Protein AF-A0A7S0CTJ7-F1 (afdb_monomer_lite)

Secondary structure (DSSP, 8-state):
--------PPP-PPP----TT--GGG-----TTS-S------------HHHHHHHHHHHHHHHHHHHTTS--HHHHHHHHHHHHHS-HHHHHHHHHHHHHHHHHHHH-

Sequence (108 aa):
GDSKTKEYRPYKPIIYCDRFWELTSHRFPVNETTGETLGVQVEYSPISLLRWQMQLHMDESWKKQKASGMGSAGDQEEIKRMMLETNPYLLALTVIVSILHMVFDCLA

Structure (mmCIF, N/CA/C/O backbone):
data_AF-A0A7S0CTJ7-F1
#
_entry.id   AF-A0A7S0CTJ7-F1
#
loop_
_atom_site.group_PDB
_atom_site.id
_atom_site.type_symbol
_atom_site.label_atom_id
_atom_site.label_alt_id
_atom_site.label_comp_id
_atom_site.label_asym_id
_atom_site.label_entity_id
_atom_site.label_seq_id
_atom_site.pdbx_PDB_ins_code
_atom_site.Cartn_x
_atom_site.Cartn_y
_atom_site.Cartn_z
_atom_site.occupancy
_atom_site.B_iso_or_equiv
_atom_site.auth_seq_id
_atom_site.auth_comp_id
_atom_site.auth_asym_id
_atom_site.auth_atom_id
_atom_site.pdbx_PDB_model_num
ATOM 1 N N . GLY A 1 1 ? -6.890 -58.098 -12.540 1.00 42.62 1 GLY A N 1
ATOM 2 C CA . GLY A 1 1 ? -6.614 -56.833 -13.241 1.00 42.62 1 GLY A CA 1
ATOM 3 C C . GLY A 1 1 ? -7.030 -55.720 -12.320 1.00 42.62 1 GLY A C 1
ATOM 4 O O . GLY A 1 1 ? -8.219 -55.566 -12.099 1.00 42.62 1 GLY A O 1
ATOM 5 N N . ASP A 1 2 ? -6.058 -55.064 -11.695 1.00 47.19 2 ASP A N 1
ATOM 6 C CA . ASP A 1 2 ? -6.255 -54.128 -10.584 1.00 47.19 2 ASP A CA 1
ATOM 7 C C . ASP A 1 2 ? -6.442 -52.707 -11.143 1.00 47.19 2 ASP A C 1
ATOM 9 O O . ASP A 1 2 ? -5.488 -52.047 -11.561 1.00 47.19 2 ASP A O 1
ATOM 13 N N . SER A 1 3 ? -7.695 -52.267 -11.262 1.00 53.12 3 SER A N 1
ATOM 14 C CA . SER A 1 3 ? -8.059 -50.951 -11.789 1.00 53.12 3 SER A CA 1
ATOM 15 C C . SER A 1 3 ? -7.834 -49.877 -10.723 1.00 53.12 3 SER A C 1
ATOM 17 O O . SER A 1 3 ? -8.709 -49.599 -9.907 1.00 53.12 3 SER A O 1
ATOM 19 N N . LYS A 1 4 ? -6.644 -49.266 -10.742 1.00 55.75 4 LYS A N 1
ATOM 20 C CA . LYS A 1 4 ? -6.280 -48.090 -9.936 1.00 55.75 4 LYS A CA 1
ATOM 21 C C . LYS A 1 4 ? -7.222 -46.919 -10.256 1.00 55.75 4 LYS A C 1
ATOM 23 O O . LYS A 1 4 ? -7.065 -46.245 -11.273 1.00 55.75 4 LYS A O 1
ATOM 28 N N . THR A 1 5 ? -8.190 -46.654 -9.386 1.00 59.28 5 THR A N 1
ATOM 29 C CA . THR A 1 5 ? -9.017 -45.442 -9.429 1.00 59.28 5 THR A CA 1
ATOM 30 C C . THR A 1 5 ? -8.149 -44.236 -9.069 1.00 59.28 5 THR A C 1
ATOM 32 O O . THR A 1 5 ? -7.687 -44.117 -7.936 1.00 59.28 5 THR A O 1
ATOM 35 N N . LYS A 1 6 ? -7.879 -43.352 -10.039 1.00 59.78 6 LYS A N 1
ATOM 36 C CA . LYS A 1 6 ? -7.195 -42.073 -9.796 1.00 59.78 6 LYS A CA 1
ATOM 37 C C . LYS A 1 6 ? -8.076 -41.194 -8.910 1.00 59.78 6 LYS A C 1
ATOM 39 O O . LYS A 1 6 ? -9.113 -40.705 -9.345 1.00 59.78 6 LYS A O 1
ATOM 44 N N . GLU A 1 7 ? -7.653 -41.005 -7.670 1.00 68.81 7 GLU A N 1
ATOM 45 C CA . GLU A 1 7 ? -8.285 -40.112 -6.706 1.00 68.81 7 GLU A CA 1
ATOM 46 C C . GLU A 1 7 ? -8.009 -38.652 -7.121 1.00 68.81 7 GLU A C 1
ATOM 48 O O . GLU A 1 7 ? -6.897 -38.142 -6.978 1.00 68.81 7 GLU A O 1
ATOM 53 N N . TYR A 1 8 ? -8.997 -37.977 -7.715 1.00 65.69 8 TYR A N 1
ATOM 54 C CA . TYR A 1 8 ? -8.886 -36.555 -8.046 1.00 65.69 8 TYR A CA 1
ATOM 55 C C . TYR A 1 8 ? -9.055 -35.735 -6.768 1.00 65.69 8 TYR A C 1
ATOM 57 O O . TYR A 1 8 ? -10.155 -35.634 -6.226 1.00 65.69 8 TYR A O 1
ATOM 65 N N . ARG A 1 9 ? -7.969 -35.124 -6.281 1.00 76.62 9 ARG A N 1
ATOM 66 C CA . ARG A 1 9 ? -8.072 -34.125 -5.212 1.00 76.62 9 ARG A CA 1
ATOM 67 C C . ARG A 1 9 ? -8.732 -32.867 -5.787 1.00 76.62 9 ARG A C 1
ATOM 69 O O . ARG A 1 9 ? -8.178 -32.297 -6.728 1.00 76.62 9 ARG A O 1
ATOM 76 N N . PRO A 1 10 ? -9.882 -32.420 -5.257 1.00 81.75 10 PRO A N 1
ATOM 77 C CA . PRO A 1 10 ? -10.520 -31.205 -5.741 1.00 81.75 10 PRO A CA 1
ATOM 78 C C . PRO A 1 10 ? -9.595 -30.008 -5.502 1.00 81.75 10 PRO A C 1
ATOM 80 O O . PRO A 1 10 ? -9.016 -29.862 -4.422 1.00 81.75 10 PRO A O 1
ATOM 83 N N . TYR A 1 11 ? -9.444 -29.164 -6.524 1.00 81.38 11 TYR A N 1
ATOM 84 C CA . TYR A 1 11 ? -8.693 -27.917 -6.420 1.00 81.38 11 TYR A CA 1
ATOM 85 C C . TYR A 1 11 ? -9.336 -27.012 -5.362 1.00 81.38 11 TYR A C 1
ATOM 87 O O . TYR A 1 11 ? -10.542 -26.768 -5.395 1.00 81.38 11 TYR A O 1
ATOM 95 N N . LYS A 1 12 ? -8.525 -26.517 -4.422 1.00 83.50 12 LYS A N 1
ATOM 96 C CA . LYS A 1 12 ? -8.942 -25.550 -3.404 1.00 83.50 12 LYS A CA 1
ATOM 97 C C . LYS A 1 12 ? -8.262 -24.213 -3.709 1.00 83.50 12 LYS A C 1
ATOM 99 O O . LYS A 1 12 ? -7.039 -24.142 -3.565 1.00 83.50 12 LYS A O 1
ATOM 104 N N . PRO A 1 13 ? -9.002 -23.184 -4.159 1.00 81.25 13 PRO A N 1
ATOM 105 C CA . PRO A 1 13 ? -8.413 -21.883 -4.436 1.00 81.25 13 PRO A CA 1
ATOM 106 C C . PRO A 1 13 ? -7.899 -21.246 -3.145 1.00 81.25 13 PRO A C 1
ATOM 108 O O . PRO A 1 13 ? -8.466 -21.434 -2.067 1.00 81.25 13 PRO A O 1
ATOM 111 N N . ILE A 1 14 ? -6.825 -20.472 -3.267 1.00 83.38 14 ILE A N 1
ATOM 112 C CA . ILE A 1 14 ? -6.341 -19.632 -2.174 1.00 83.38 14 ILE A CA 1
ATOM 113 C C . ILE A 1 14 ? -7.329 -18.474 -2.039 1.00 83.38 14 ILE A C 1
ATOM 115 O O . ILE A 1 14 ? -7.534 -17.717 -2.987 1.00 83.38 14 ILE A O 1
ATOM 119 N N . ILE A 1 15 ? -7.961 -18.360 -0.874 1.00 86.69 15 ILE A N 1
ATOM 120 C CA . ILE A 1 15 ? -8.879 -17.266 -0.555 1.00 86.69 15 ILE A CA 1
ATOM 121 C C . ILE A 1 15 ? -8.110 -16.248 0.286 1.00 86.69 15 ILE A C 1
ATOM 123 O O . ILE A 1 15 ? -7.457 -16.609 1.265 1.00 86.69 15 ILE A O 1
ATOM 127 N N . TYR A 1 16 ? -8.191 -14.980 -0.105 1.00 85.69 16 TYR A N 1
ATOM 128 C CA . TYR A 1 16 ? -7.567 -13.854 0.580 1.00 85.69 16 TYR A CA 1
ATOM 129 C C . TYR A 1 16 ? -8.640 -12.812 0.896 1.00 85.69 16 TYR A C 1
ATOM 131 O O . TYR A 1 16 ? -9.336 -12.352 -0.006 1.00 85.69 16 TYR A O 1
ATOM 139 N N . CYS A 1 17 ? -8.777 -12.448 2.171 1.00 86.56 17 CYS A N 1
ATOM 140 C CA . CYS A 1 17 ? -9.609 -11.314 2.563 1.00 86.56 17 CYS A CA 1
ATOM 141 C C . CYS A 1 17 ? -8.790 -10.032 2.421 1.00 86.56 17 CYS A C 1
ATOM 143 O O . CYS A 1 17 ? -7.853 -9.816 3.196 1.00 86.56 17 CYS A O 1
ATOM 145 N N . ASP A 1 18 ? -9.156 -9.186 1.460 1.00 87.00 18 ASP A N 1
ATOM 146 C CA . ASP A 1 18 ? -8.512 -7.889 1.279 1.00 87.00 18 ASP A CA 1
ATOM 147 C C . ASP A 1 18 ? -8.886 -6.952 2.434 1.00 87.00 18 ASP A C 1
ATOM 149 O O . ASP A 1 18 ? -10.036 -6.554 2.598 1.00 87.00 18 ASP A O 1
ATOM 153 N N . ARG A 1 19 ? -7.892 -6.631 3.263 1.00 86.56 19 ARG A N 1
ATOM 154 C CA . ARG A 1 19 ? -7.957 -5.557 4.269 1.00 86.56 19 ARG A CA 1
ATOM 155 C C . ARG A 1 19 ? -6.959 -4.446 3.958 1.00 86.56 19 ARG A C 1
ATOM 157 O O . ARG A 1 19 ? -6.779 -3.528 4.752 1.00 86.56 19 ARG A O 1
ATOM 164 N N . PHE A 1 20 ? -6.248 -4.551 2.837 1.00 88.25 20 PHE A N 1
ATOM 165 C CA . PHE A 1 20 ? -5.159 -3.649 2.505 1.00 88.25 20 PHE A CA 1
ATOM 166 C C . PHE A 1 20 ? -5.697 -2.251 2.197 1.00 88.25 20 PHE A C 1
ATOM 168 O O . PHE A 1 20 ? -5.211 -1.277 2.765 1.00 88.25 20 PHE A O 1
ATOM 175 N N . TRP A 1 21 ? -6.742 -2.161 1.373 1.00 88.62 21 TRP A N 1
ATOM 176 C CA . TRP A 1 21 ? -7.384 -0.893 0.996 1.00 88.62 21 TRP A CA 1
ATOM 177 C C . TRP A 1 21 ? -8.441 -0.405 1.994 1.00 88.62 21 TRP A C 1
ATOM 179 O O . TRP A 1 21 ? -9.117 0.587 1.742 1.00 88.62 21 TRP A O 1
ATOM 189 N N . GLU A 1 22 ? -8.597 -1.091 3.125 1.00 89.06 22 GLU A N 1
ATOM 190 C CA . GLU A 1 22 ? -9.532 -0.673 4.161 1.00 89.06 22 GLU A CA 1
ATOM 191 C C . GLU A 1 22 ? -8.973 0.537 4.916 1.00 89.06 22 GLU A C 1
ATOM 193 O O . GLU A 1 22 ? -7.889 0.461 5.505 1.00 89.06 22 GLU A O 1
ATOM 198 N N . LEU A 1 23 ? -9.735 1.634 4.909 1.00 88.75 23 LEU A N 1
ATOM 199 C CA . LEU A 1 23 ? -9.472 2.805 5.734 1.00 88.75 23 LEU A CA 1
ATOM 200 C C . LEU A 1 23 ? -10.235 2.690 7.058 1.00 88.75 23 LEU A C 1
ATOM 202 O O . LEU A 1 23 ? -11.450 2.509 7.103 1.00 88.75 23 LEU A O 1
ATOM 206 N N . THR A 1 24 ? -9.511 2.877 8.149 1.00 85.75 24 THR A N 1
ATOM 207 C CA . THR A 1 24 ? -9.993 3.133 9.506 1.00 85.75 24 THR A CA 1
ATOM 208 C C . THR A 1 24 ? -10.988 4.291 9.556 1.00 85.75 24 THR A C 1
ATOM 210 O O . THR A 1 24 ? -11.932 4.216 10.334 1.00 85.75 24 THR A O 1
ATOM 213 N N . SER A 1 25 ? -10.844 5.324 8.714 1.00 84.62 25 SER A N 1
ATOM 214 C CA . SER A 1 25 ? -11.818 6.430 8.638 1.00 84.62 25 SER A CA 1
ATOM 215 C C . SER A 1 25 ? -13.215 5.988 8.187 1.00 84.62 25 SER A C 1
ATOM 217 O O . SER A 1 25 ? -14.194 6.659 8.501 1.00 84.62 25 SER A O 1
ATOM 219 N N . HIS A 1 26 ? -13.323 4.867 7.468 1.00 85.38 26 HIS A N 1
ATOM 220 C CA . HIS A 1 26 ? -14.600 4.298 7.030 1.00 85.38 26 HIS A CA 1
ATOM 221 C C . HIS A 1 26 ? -15.207 3.345 8.068 1.00 85.38 26 HIS A C 1
ATOM 223 O O . HIS A 1 26 ? -16.324 2.860 7.883 1.00 85.38 26 HIS A O 1
ATOM 229 N N . ARG A 1 27 ? -14.494 3.057 9.164 1.00 86.06 27 ARG A N 1
ATOM 230 C CA . ARG A 1 27 ? -14.998 2.204 10.240 1.00 86.06 27 ARG A CA 1
ATOM 231 C C . ARG A 1 27 ? -15.857 3.027 11.193 1.00 86.06 27 ARG A C 1
ATOM 233 O O . ARG A 1 27 ? -15.469 4.110 11.620 1.00 86.06 27 ARG A O 1
ATOM 240 N N . PHE A 1 28 ? -17.001 2.475 11.578 1.00 85.12 28 PHE A N 1
ATOM 241 C CA . PHE A 1 28 ? -17.872 3.030 12.611 1.00 85.12 28 PHE A CA 1
ATOM 242 C C . PHE A 1 28 ? -17.958 2.056 13.795 1.00 85.12 28 PHE A C 1
ATOM 244 O O . PHE A 1 28 ? -17.847 0.840 13.602 1.00 85.12 28 PHE A O 1
ATOM 251 N N . PRO A 1 29 ? -18.115 2.559 15.031 1.00 83.88 29 PRO A N 1
ATOM 252 C CA . PRO A 1 29 ? -18.259 1.698 16.194 1.00 83.88 29 PRO A CA 1
ATOM 253 C C . PRO A 1 29 ? -19.595 0.953 16.137 1.00 83.88 29 PRO A C 1
ATOM 255 O O . PRO A 1 29 ? -20.636 1.561 15.908 1.00 83.88 29 PRO A O 1
ATOM 258 N N . VAL A 1 30 ? -19.567 -0.354 16.395 1.00 84.44 30 VAL A N 1
ATOM 259 C CA . VAL A 1 30 ? -20.782 -1.157 16.582 1.00 84.44 30 VAL A CA 1
ATOM 260 C C . VAL A 1 30 ? -21.142 -1.107 18.065 1.00 84.44 30 VAL A C 1
ATOM 262 O O . VAL A 1 30 ? -20.395 -1.608 18.904 1.00 84.44 30 VAL A O 1
ATOM 265 N N . ASN A 1 31 ? -22.247 -0.443 18.391 1.00 81.19 31 ASN A N 1
ATOM 266 C CA . ASN A 1 31 ? -22.718 -0.206 19.760 1.00 81.19 31 ASN A CA 1
ATOM 267 C C . ASN A 1 31 ? -24.246 -0.385 19.861 1.00 81.19 31 ASN A C 1
ATOM 269 O O . ASN A 1 31 ? -24.897 -0.662 18.862 1.00 81.19 31 ASN A O 1
ATOM 273 N N . GLU A 1 32 ? -24.829 -0.155 21.042 1.00 76.94 32 GLU A N 1
ATOM 274 C CA . GLU A 1 32 ? -26.281 -0.285 21.288 1.00 76.94 32 GLU A CA 1
ATOM 275 C C . GLU A 1 32 ? -27.155 0.663 20.441 1.00 76.94 32 GLU A C 1
ATOM 277 O O . GLU A 1 32 ? -28.324 0.380 20.203 1.00 76.94 32 GLU A O 1
ATOM 282 N N . THR A 1 33 ? -26.602 1.782 19.953 1.00 76.81 33 THR A N 1
ATOM 283 C CA . THR A 1 33 ? -27.316 2.709 19.049 1.00 76.81 33 THR A CA 1
ATOM 284 C C . THR A 1 33 ? -27.271 2.279 17.583 1.00 76.81 33 THR A C 1
ATOM 286 O O . THR A 1 33 ? -28.057 2.758 16.766 1.00 76.81 33 THR A O 1
ATOM 289 N N . THR A 1 34 ? -26.355 1.373 17.241 1.00 73.44 34 THR A N 1
ATOM 290 C CA . THR A 1 34 ? -26.295 0.727 15.932 1.00 73.44 34 THR A CA 1
ATOM 291 C C . THR A 1 34 ? -27.352 -0.372 15.968 1.00 73.44 34 THR A C 1
ATOM 293 O O . THR A 1 34 ? -27.156 -1.366 16.655 1.00 73.44 34 THR A O 1
ATOM 296 N N . GLY A 1 35 ? -28.509 -0.150 15.336 1.00 72.62 35 GLY A N 1
ATOM 297 C CA . GLY A 1 35 ? -29.677 -1.036 15.452 1.00 72.62 35 GLY A CA 1
ATOM 298 C C . GLY A 1 35 ? -29.383 -2.531 15.237 1.00 72.62 35 GLY A C 1
ATOM 299 O O . GLY A 1 35 ? -28.362 -2.906 14.669 1.00 72.62 35 GLY A O 1
ATOM 300 N N . GLU A 1 36 ? -30.312 -3.394 15.660 1.00 73.75 36 GLU A N 1
ATOM 301 C CA . GLU A 1 36 ? -30.120 -4.857 15.760 1.00 73.75 36 GLU A CA 1
ATOM 302 C C . GLU A 1 36 ? -29.686 -5.559 14.456 1.00 73.75 36 GLU A C 1
ATOM 304 O O . GLU A 1 36 ? -29.113 -6.648 14.496 1.00 73.75 36 GLU A O 1
ATOM 309 N N . THR A 1 37 ? -29.930 -4.950 13.292 1.00 75.38 37 THR A N 1
ATOM 310 C CA . THR A 1 37 ? -29.600 -5.507 11.974 1.00 75.38 37 THR A CA 1
ATOM 311 C C . THR A 1 37 ? -28.603 -4.641 11.212 1.00 75.38 37 THR A C 1
ATOM 313 O O . THR A 1 37 ? -28.922 -3.518 10.818 1.00 75.38 37 THR A O 1
ATOM 316 N N . LEU A 1 38 ? -27.431 -5.210 10.910 1.00 82.31 38 LEU A N 1
ATOM 317 C CA . LEU A 1 38 ? -26.420 -4.619 10.033 1.00 82.31 38 LEU A CA 1
ATOM 318 C C . LEU A 1 38 ? -26.382 -5.358 8.689 1.00 82.31 38 LEU A C 1
ATOM 320 O O . LEU A 1 38 ? -26.161 -6.568 8.639 1.00 82.31 38 LEU A O 1
ATOM 324 N N . GLY A 1 39 ? -26.579 -4.633 7.587 1.00 82.75 39 GLY A N 1
ATOM 325 C CA . GLY A 1 39 ? -26.429 -5.190 6.244 1.00 82.75 39 GLY A CA 1
ATOM 326 C C . GLY A 1 39 ? -24.953 -5.383 5.899 1.00 82.75 39 GLY A C 1
ATOM 327 O O . GLY A 1 39 ? -24.246 -4.406 5.672 1.00 82.75 39 GLY A O 1
ATOM 328 N N . VAL A 1 40 ? -24.486 -6.631 5.843 1.00 83.00 40 VAL A N 1
ATOM 329 C CA . VAL A 1 40 ? -23.120 -6.961 5.412 1.00 83.00 40 VAL A CA 1
ATOM 330 C C . VAL A 1 40 ? -23.134 -7.294 3.924 1.00 83.00 40 VAL A C 1
ATOM 332 O O . VAL A 1 40 ? -23.788 -8.246 3.504 1.00 83.00 40 VAL A O 1
ATOM 335 N N . GLN A 1 41 ? -22.398 -6.521 3.128 1.00 85.25 41 GLN A N 1
ATOM 336 C CA . GLN A 1 41 ? -22.140 -6.844 1.726 1.00 85.25 41 GLN A CA 1
ATOM 337 C C . GLN A 1 41 ? -20.780 -7.529 1.617 1.00 85.25 41 GLN A C 1
ATOM 339 O O . GLN A 1 41 ? -19.778 -7.016 2.110 1.00 85.25 41 GLN A O 1
ATOM 344 N N . VAL A 1 42 ? -20.752 -8.701 0.985 1.00 86.88 42 VAL A N 1
ATOM 345 C CA . VAL A 1 42 ? -19.520 -9.447 0.719 1.00 86.88 42 VAL A CA 1
ATOM 346 C C . VAL A 1 42 ? -19.362 -9.557 -0.787 1.00 86.88 42 VAL A C 1
ATOM 348 O O . VAL A 1 42 ? -20.207 -10.145 -1.459 1.00 86.88 42 VAL A O 1
ATOM 351 N N . GLU A 1 43 ? -18.276 -8.998 -1.308 1.00 88.25 43 GLU A N 1
ATOM 352 C CA . GLU A 1 43 ? -17.899 -9.119 -2.711 1.00 88.25 43 GLU A CA 1
ATOM 353 C C . GLU A 1 43 ? -16.757 -10.130 -2.852 1.00 88.25 43 GLU A C 1
ATOM 355 O O . GLU A 1 43 ? -15.818 -10.151 -2.055 1.00 88.25 43 GLU A O 1
ATOM 360 N N . TYR A 1 44 ? -16.837 -10.975 -3.879 1.00 89.38 44 TYR A N 1
ATOM 361 C CA . TYR A 1 44 ? -15.771 -11.896 -4.250 1.00 89.38 44 TYR A CA 1
ATOM 362 C C . TYR A 1 44 ? -15.393 -11.665 -5.710 1.00 89.38 44 TYR A C 1
ATOM 364 O O . TYR A 1 44 ? -16.231 -11.786 -6.603 1.00 89.38 44 TYR A O 1
ATOM 372 N N . SER A 1 45 ? -14.119 -11.369 -5.954 1.00 89.44 45 SER A N 1
ATOM 373 C CA . SER A 1 45 ? -13.572 -11.189 -7.295 1.00 89.44 45 SER A CA 1
ATOM 374 C C . SER A 1 45 ? -12.167 -11.794 -7.402 1.00 89.44 45 SER A C 1
ATOM 376 O O . SER A 1 45 ? -11.425 -11.842 -6.414 1.00 89.44 45 SER A O 1
ATOM 378 N N . PRO A 1 46 ? -11.778 -12.307 -8.585 1.00 90.56 46 PRO A N 1
ATOM 379 C CA . PRO A 1 46 ? -10.426 -12.794 -8.802 1.00 90.56 46 PRO A CA 1
ATOM 380 C C . PRO A 1 46 ? -9.440 -11.621 -8.850 1.00 90.56 46 PRO A C 1
ATOM 382 O O . PRO A 1 46 ? -9.665 -10.619 -9.529 1.00 90.56 46 PRO A O 1
ATOM 385 N N . ILE A 1 47 ? -8.308 -11.776 -8.169 1.00 90.88 47 ILE A N 1
ATOM 386 C CA . ILE A 1 47 ? -7.205 -10.815 -8.176 1.00 90.88 47 ILE A CA 1
ATOM 387 C C . ILE A 1 47 ? -6.020 -11.374 -8.966 1.00 90.88 47 ILE A C 1
ATOM 389 O O . ILE A 1 47 ? -5.661 -12.545 -8.841 1.00 90.88 47 ILE A O 1
ATOM 393 N N . SER A 1 48 ? -5.382 -10.531 -9.778 1.00 92.81 48 SER A N 1
ATOM 394 C CA . SER A 1 48 ? -4.136 -10.893 -10.457 1.00 92.81 48 SER A CA 1
ATOM 395 C C . SER A 1 48 ? -3.026 -11.169 -9.440 1.00 92.81 48 SER A C 1
ATOM 397 O O . SER A 1 48 ? -2.837 -10.387 -8.508 1.00 92.81 48 SER A O 1
ATOM 399 N N . LEU A 1 49 ? -2.228 -12.219 -9.669 1.00 91.38 49 LEU A N 1
ATOM 400 C CA . LEU A 1 49 ? -1.120 -12.613 -8.786 1.00 91.38 49 LEU A CA 1
ATOM 401 C C . LEU A 1 49 ? -0.180 -11.442 -8.469 1.00 91.38 49 LEU A C 1
ATOM 403 O O . LEU A 1 49 ? 0.174 -11.235 -7.315 1.00 91.38 49 LEU A O 1
ATOM 407 N N . LEU A 1 50 ? 0.171 -10.640 -9.477 1.00 93.75 50 LEU A N 1
ATOM 408 C CA . LEU A 1 50 ? 1.045 -9.481 -9.306 1.00 93.75 50 LEU A CA 1
ATOM 409 C C . LEU A 1 50 ? 0.450 -8.434 -8.355 1.00 93.75 50 LEU A C 1
ATOM 411 O O . LEU A 1 50 ? 1.139 -7.965 -7.454 1.00 93.75 50 LEU A O 1
ATOM 415 N N . ARG A 1 51 ? -0.835 -8.099 -8.529 1.00 90.81 51 ARG A N 1
ATOM 416 C CA . ARG A 1 51 ? -1.535 -7.129 -7.674 1.00 90.81 51 ARG A CA 1
ATOM 417 C C . ARG A 1 51 ? -1.560 -7.614 -6.226 1.00 90.81 51 ARG A C 1
ATOM 419 O O . ARG A 1 51 ? -1.276 -6.834 -5.324 1.00 90.81 51 ARG A O 1
ATOM 426 N N . TRP A 1 52 ? -1.843 -8.898 -6.016 1.00 91.38 52 TRP A N 1
ATOM 427 C CA . TRP A 1 52 ? -1.838 -9.496 -4.683 1.00 91.38 52 TRP A CA 1
ATOM 428 C C . TRP A 1 52 ? -0.439 -9.484 -4.043 1.00 91.38 52 TRP A C 1
ATOM 430 O O . TRP A 1 52 ? -0.290 -9.062 -2.900 1.00 91.38 52 TRP A O 1
ATOM 440 N N . GLN A 1 53 ? 0.606 -9.861 -4.788 1.00 93.69 53 GLN A N 1
ATOM 441 C CA . GLN A 1 53 ? 1.991 -9.820 -4.299 1.00 93.69 53 GLN A CA 1
ATOM 442 C C . GLN A 1 53 ? 2.436 -8.399 -3.928 1.00 93.69 53 GLN A C 1
ATOM 444 O O . GLN A 1 53 ? 3.051 -8.202 -2.882 1.00 93.69 53 GLN A O 1
ATOM 449 N N . MET A 1 54 ? 2.072 -7.393 -4.730 1.00 92.69 54 MET A N 1
ATOM 450 C CA . MET A 1 54 ? 2.347 -5.988 -4.410 1.00 92.69 54 MET A CA 1
ATOM 451 C C . MET A 1 54 ? 1.685 -5.555 -3.095 1.00 92.69 54 MET A C 1
ATOM 453 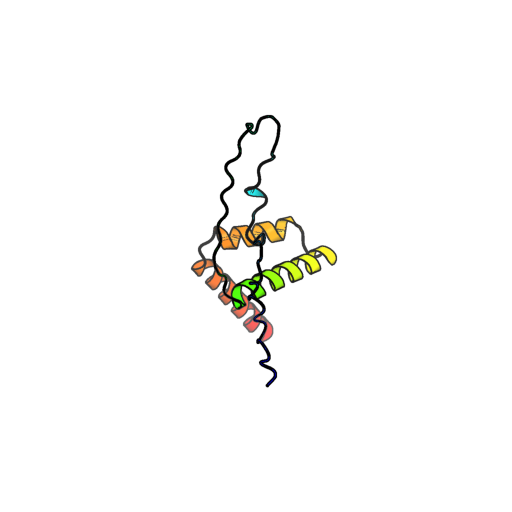O O . MET A 1 54 ? 2.347 -4.933 -2.266 1.00 92.69 54 MET A O 1
ATOM 457 N N . GLN A 1 55 ? 0.409 -5.903 -2.878 1.00 92.44 55 GLN A N 1
ATOM 458 C CA . GLN A 1 55 ? -0.297 -5.603 -1.623 1.00 92.44 55 GLN A CA 1
ATOM 459 C C . GLN A 1 55 ? 0.410 -6.231 -0.414 1.00 92.44 55 GLN A C 1
ATOM 461 O O . GLN A 1 55 ? 0.625 -5.556 0.592 1.00 92.44 55 GLN A O 1
ATOM 466 N N . LEU A 1 56 ? 0.823 -7.499 -0.521 1.00 92.50 56 LEU A N 1
ATOM 467 C CA . LEU A 1 56 ? 1.542 -8.193 0.551 1.00 92.50 56 LEU A CA 1
ATOM 468 C C . LEU A 1 56 ? 2.902 -7.553 0.856 1.00 92.50 56 LEU A C 1
ATOM 470 O O . LEU A 1 56 ? 3.217 -7.321 2.021 1.00 92.50 56 LEU A O 1
ATOM 474 N N . HIS A 1 57 ? 3.689 -7.235 -0.174 1.00 94.25 57 HIS A N 1
ATOM 475 C CA . HIS A 1 57 ? 4.996 -6.596 -0.004 1.00 94.25 57 HIS A CA 1
ATOM 476 C C . HIS A 1 57 ? 4.882 -5.211 0.645 1.00 94.25 57 HIS A C 1
ATOM 478 O O . HIS A 1 57 ? 5.692 -4.868 1.508 1.00 94.25 57 HIS A O 1
ATOM 484 N N . MET A 1 58 ? 3.879 -4.418 0.258 1.00 92.44 58 MET A N 1
ATOM 485 C CA . MET A 1 58 ? 3.628 -3.118 0.883 1.00 92.44 58 MET A CA 1
ATOM 486 C C . MET A 1 58 ? 3.248 -3.270 2.358 1.00 92.44 58 MET A C 1
ATOM 488 O O . MET A 1 58 ? 3.838 -2.601 3.203 1.00 92.44 58 MET A O 1
ATOM 492 N N . ASP A 1 59 ? 2.334 -4.188 2.684 1.00 90.94 59 ASP A N 1
ATOM 493 C CA . ASP A 1 59 ? 1.924 -4.449 4.069 1.00 90.94 59 ASP A CA 1
ATOM 494 C C . ASP A 1 59 ? 3.098 -4.924 4.944 1.00 90.94 59 ASP A C 1
ATOM 496 O O . ASP A 1 59 ? 3.270 -4.476 6.080 1.00 90.94 59 ASP A O 1
ATOM 500 N N . GLU A 1 60 ? 3.961 -5.791 4.411 1.00 92.69 60 GLU A N 1
ATOM 501 C CA . GLU A 1 60 ? 5.166 -6.236 5.113 1.00 92.69 60 GLU A CA 1
ATOM 502 C C . GLU A 1 60 ? 6.166 -5.088 5.327 1.00 92.69 60 GLU A C 1
ATOM 504 O O . GLU A 1 60 ? 6.702 -4.934 6.427 1.00 92.69 60 GLU A O 1
ATOM 509 N N . SER A 1 61 ? 6.397 -4.257 4.305 1.00 92.56 61 SER A N 1
ATOM 510 C CA . SER A 1 61 ? 7.267 -3.077 4.402 1.00 92.56 61 SER A CA 1
ATOM 511 C C . SER A 1 61 ? 6.782 -2.121 5.493 1.00 92.56 61 SER A C 1
ATOM 513 O O . SER A 1 61 ? 7.542 -1.701 6.365 1.00 92.56 61 SER A O 1
ATOM 515 N N . TRP A 1 62 ? 5.480 -1.865 5.521 1.00 90.94 62 TRP A N 1
ATOM 516 C CA . TRP A 1 62 ? 4.811 -1.052 6.526 1.00 90.94 62 TRP A CA 1
ATOM 517 C C . TRP A 1 62 ? 4.900 -1.622 7.941 1.00 90.94 62 TRP A C 1
ATOM 519 O O . TRP A 1 62 ? 5.118 -0.872 8.896 1.00 90.94 62 TRP A O 1
ATOM 529 N N . LYS A 1 63 ? 4.774 -2.942 8.106 1.00 89.94 63 LYS A N 1
ATOM 530 C CA . LYS A 1 63 ? 5.010 -3.606 9.397 1.00 89.94 63 LYS A CA 1
ATOM 531 C C . LYS A 1 63 ? 6.453 -3.427 9.861 1.00 89.94 63 LYS A C 1
ATOM 533 O O .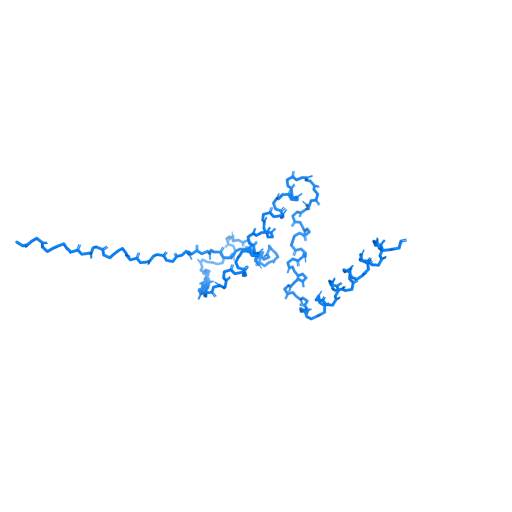 LYS A 1 63 ? 6.675 -3.132 11.034 1.00 89.94 63 LYS A O 1
ATOM 538 N N . LYS A 1 64 ? 7.424 -3.547 8.950 1.00 92.62 64 LYS A N 1
ATOM 539 C CA . LYS A 1 64 ? 8.846 -3.321 9.250 1.00 92.62 64 LYS A CA 1
ATOM 540 C C . LYS A 1 64 ? 9.126 -1.868 9.638 1.00 92.62 64 LYS A C 1
ATOM 542 O O . LYS A 1 64 ? 9.804 -1.648 10.634 1.00 92.62 64 LYS A O 1
ATOM 547 N N . GLN A 1 65 ? 8.563 -0.896 8.919 1.00 91.56 65 GLN A N 1
ATOM 548 C CA . GLN A 1 65 ? 8.691 0.534 9.238 1.00 91.56 65 GLN A CA 1
ATOM 549 C C . GLN A 1 65 ? 8.102 0.885 10.610 1.00 91.56 65 GLN A C 1
ATOM 551 O O . GLN A 1 65 ? 8.703 1.642 11.369 1.00 91.56 65 GLN A O 1
ATOM 556 N N . LYS A 1 66 ? 6.952 0.296 10.962 1.00 89.56 66 LYS A N 1
ATOM 557 C CA . LYS A 1 66 ? 6.372 0.424 12.307 1.00 89.56 66 LYS A CA 1
ATOM 558 C C . LYS A 1 66 ? 7.286 -0.173 13.375 1.00 89.56 66 LYS A C 1
ATOM 560 O O . LYS A 1 66 ? 7.523 0.457 14.400 1.00 8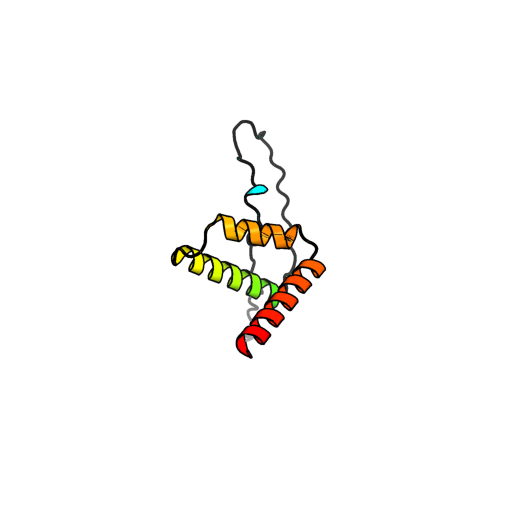9.56 66 LYS A O 1
ATOM 565 N N . ALA A 1 67 ? 7.821 -1.369 13.132 1.00 89.81 67 ALA A N 1
ATOM 566 C CA . ALA A 1 67 ? 8.705 -2.051 14.076 1.00 89.81 67 ALA A CA 1
ATOM 567 C C . ALA A 1 67 ? 10.042 -1.320 14.289 1.00 89.81 67 ALA A C 1
ATOM 569 O O . ALA A 1 67 ? 10.593 -1.377 15.384 1.00 89.81 67 ALA A O 1
ATOM 570 N N . SER A 1 68 ? 10.555 -0.616 13.275 1.00 90.38 68 SER A N 1
ATOM 571 C CA . SER A 1 68 ? 11.772 0.197 13.386 1.00 90.38 68 SER A CA 1
ATOM 572 C C . SER A 1 68 ? 11.544 1.583 14.001 1.00 90.38 68 SER A C 1
ATOM 574 O O . SER A 1 68 ? 12.500 2.342 14.140 1.00 90.38 68 SER A O 1
ATOM 576 N N . GLY A 1 69 ? 10.301 1.934 14.351 1.00 86.31 69 GLY A N 1
ATOM 577 C CA . GLY A 1 69 ? 9.939 3.260 14.861 1.00 86.31 69 GLY A CA 1
ATOM 578 C C . GLY A 1 69 ? 9.968 4.373 13.806 1.00 86.31 69 GLY A C 1
ATOM 579 O O . GLY A 1 69 ? 9.811 5.537 14.155 1.00 86.31 69 GLY A O 1
ATOM 580 N N . MET A 1 70 ? 10.157 4.027 12.527 1.00 82.50 70 MET A N 1
ATOM 581 C CA . MET A 1 70 ? 10.269 4.972 11.408 1.00 82.50 70 MET A CA 1
ATOM 582 C C . MET A 1 70 ? 8.917 5.263 10.730 1.00 82.50 70 MET A C 1
ATOM 584 O O . MET A 1 70 ? 8.860 6.052 9.795 1.00 82.50 70 MET A O 1
ATOM 588 N N . GLY A 1 71 ? 7.827 4.617 11.157 1.00 76.62 71 GLY A N 1
ATOM 589 C CA . GLY A 1 71 ? 6.504 4.814 10.562 1.00 76.62 71 GLY A CA 1
ATOM 590 C C . GLY A 1 71 ? 5.382 4.809 11.590 1.00 76.62 71 GLY A C 1
ATOM 591 O O . GLY A 1 71 ? 5.273 3.885 12.402 1.00 76.62 71 GLY A O 1
ATOM 592 N N . SER A 1 72 ? 4.519 5.822 11.524 1.00 80.88 72 SER A N 1
ATOM 593 C CA . SER A 1 72 ? 3.283 5.879 12.300 1.00 80.88 72 SER A CA 1
ATOM 594 C C . SER A 1 72 ? 2.185 5.035 11.648 1.00 80.88 72 SER A C 1
ATOM 596 O O . SER A 1 72 ? 2.181 4.757 10.447 1.00 80.88 72 SER A O 1
ATOM 598 N N . ALA A 1 73 ? 1.199 4.623 12.448 1.00 77.06 73 ALA A N 1
ATOM 599 C CA . ALA A 1 73 ? -0.032 4.058 11.904 1.00 77.06 73 ALA A CA 1
ATOM 600 C C . ALA A 1 73 ? -0.819 5.072 11.055 1.00 77.06 73 ALA A C 1
ATOM 602 O O . ALA A 1 73 ? -1.516 4.643 10.141 1.00 77.06 73 ALA A O 1
ATOM 603 N N . GLY A 1 74 ? -0.672 6.375 11.325 1.00 84.06 74 GLY A N 1
ATOM 604 C CA . GLY A 1 74 ? -1.315 7.446 10.556 1.00 84.06 74 GLY A CA 1
ATOM 605 C C . GLY A 1 74 ? -0.749 7.607 9.143 1.00 84.06 74 GLY A C 1
ATOM 606 O O . GLY A 1 74 ? -1.519 7.729 8.199 1.00 84.06 74 GLY A O 1
ATOM 607 N N . ASP A 1 75 ? 0.572 7.505 8.980 1.00 87.38 75 ASP A N 1
ATOM 608 C CA . ASP A 1 75 ? 1.242 7.729 7.687 1.00 87.38 75 ASP A CA 1
ATOM 609 C C . ASP A 1 75 ? 0.768 6.729 6.622 1.00 87.38 75 ASP A C 1
ATOM 611 O O . ASP A 1 75 ? 0.530 7.068 5.465 1.00 87.38 75 ASP A O 1
ATOM 615 N N . GLN A 1 76 ? 0.580 5.470 7.029 1.00 88.75 76 GLN A N 1
ATOM 616 C CA . GLN A 1 76 ? 0.092 4.408 6.144 1.00 88.75 76 GLN A CA 1
ATOM 617 C C . GLN A 1 76 ? -1.329 4.687 5.667 1.00 88.75 76 GLN A C 1
ATOM 619 O O . GLN A 1 76 ? -1.666 4.438 4.511 1.00 88.75 76 GLN A O 1
ATOM 624 N N . GLU A 1 77 ? -2.160 5.201 6.566 1.00 90.06 77 GLU A N 1
ATOM 625 C CA . GLU A 1 77 ? -3.543 5.534 6.276 1.00 90.06 77 GLU A CA 1
ATOM 626 C C . GLU A 1 77 ? -3.643 6.700 5.291 1.00 90.06 77 GLU A C 1
ATOM 628 O O . GLU A 1 77 ? -4.426 6.650 4.343 1.00 90.06 77 GLU A O 1
ATOM 633 N N . GLU A 1 78 ? -2.806 7.721 5.471 1.00 90.44 78 GLU A N 1
ATOM 634 C CA . GLU A 1 78 ? -2.751 8.875 4.579 1.00 90.44 78 GLU A CA 1
ATOM 635 C C . GLU A 1 78 ? -2.282 8.480 3.176 1.00 90.44 78 GLU A C 1
ATOM 637 O O . GLU A 1 78 ? -2.893 8.884 2.188 1.00 90.44 78 GLU A O 1
ATOM 642 N N . ILE A 1 79 ? -1.269 7.613 3.067 1.00 90.00 79 ILE A N 1
ATOM 643 C CA . ILE A 1 79 ? -0.816 7.089 1.771 1.00 90.00 79 ILE A CA 1
ATOM 644 C C . ILE A 1 79 ? -1.946 6.331 1.067 1.00 90.00 79 ILE A C 1
ATOM 646 O O . ILE A 1 79 ? -2.215 6.587 -0.108 1.00 90.00 79 ILE A O 1
ATOM 650 N N . LYS A 1 80 ? -2.652 5.434 1.769 1.00 91.25 80 LYS A N 1
ATOM 651 C CA . LYS A 1 80 ? -3.806 4.719 1.194 1.00 91.25 80 LYS A CA 1
ATOM 652 C C . LYS A 1 80 ? -4.895 5.684 0.740 1.00 91.25 80 LYS A C 1
ATOM 654 O O . LYS A 1 80 ? -5.435 5.520 -0.352 1.00 91.25 80 LYS A O 1
ATOM 659 N N . ARG A 1 81 ? -5.193 6.696 1.558 1.00 91.31 81 ARG A N 1
ATOM 660 C CA . ARG A 1 81 ? -6.179 7.730 1.252 1.00 91.31 81 ARG A CA 1
ATOM 661 C C . ARG A 1 81 ? -5.796 8.504 -0.003 1.00 91.31 81 ARG A C 1
ATOM 663 O O . ARG A 1 81 ? -6.615 8.617 -0.905 1.00 91.31 81 ARG A O 1
ATOM 670 N N . MET A 1 82 ? -4.549 8.957 -0.110 1.00 91.19 82 MET A N 1
ATOM 671 C CA . MET A 1 82 ? -4.056 9.631 -1.310 1.00 91.19 82 MET A CA 1
ATOM 672 C C . MET A 1 82 ? -4.191 8.737 -2.545 1.00 91.19 82 MET A C 1
ATOM 674 O O . MET A 1 82 ? -4.659 9.210 -3.574 1.00 91.19 82 MET A O 1
ATOM 678 N N . MET A 1 83 ? -3.852 7.449 -2.454 1.00 90.06 83 MET A N 1
ATOM 679 C CA . MET A 1 83 ? -3.967 6.522 -3.588 1.00 90.06 83 MET A CA 1
ATOM 680 C C . MET A 1 83 ? -5.414 6.252 -4.023 1.00 90.06 83 MET A C 1
ATOM 682 O O . MET A 1 83 ? -5.648 6.029 -5.209 1.00 90.06 83 MET A O 1
ATOM 686 N N . LEU A 1 84 ? -6.366 6.242 -3.085 1.00 90.19 84 LEU A N 1
ATOM 687 C CA . LEU A 1 84 ? -7.780 5.964 -3.363 1.00 90.19 84 LEU A CA 1
ATOM 688 C C . LEU A 1 84 ? -8.570 7.214 -3.770 1.00 90.19 84 LEU A C 1
ATOM 690 O O . LEU A 1 84 ? -9.457 7.123 -4.614 1.00 90.19 84 LEU A O 1
ATOM 694 N N . GLU A 1 85 ? -8.270 8.366 -3.170 1.00 89.94 85 GLU A N 1
ATOM 695 C CA . GLU A 1 85 ? -9.016 9.614 -3.374 1.00 89.94 85 GLU A CA 1
ATOM 696 C C . GLU A 1 85 ? -8.399 10.510 -4.463 1.00 89.94 85 GLU A C 1
ATOM 698 O O . GLU A 1 85 ? -9.097 11.350 -5.032 1.00 89.94 85 GLU A O 1
ATOM 703 N N . THR A 1 86 ? -7.111 10.344 -4.789 1.00 92.06 86 THR A N 1
ATOM 704 C CA . THR A 1 86 ? -6.438 11.149 -5.825 1.00 92.06 86 THR A CA 1
ATOM 705 C C . THR A 1 86 ? -6.544 10.492 -7.194 1.00 92.06 86 THR A C 1
ATOM 707 O O . THR A 1 86 ? -6.600 9.274 -7.340 1.00 92.06 86 THR A O 1
ATOM 710 N N . ASN A 1 87 ? -6.497 11.313 -8.243 1.00 93.50 87 ASN A N 1
ATOM 711 C CA . ASN A 1 87 ? -6.407 10.818 -9.606 1.00 93.50 87 ASN A CA 1
ATOM 712 C C . ASN A 1 87 ? -5.079 10.047 -9.825 1.00 93.50 87 ASN A C 1
ATOM 714 O O . ASN A 1 87 ? -4.004 10.643 -9.677 1.00 93.50 87 ASN A O 1
ATOM 718 N N . PRO A 1 88 ? -5.120 8.766 -10.246 1.00 89.06 88 PRO A N 1
ATOM 719 C CA . PRO A 1 88 ? -3.924 7.940 -10.406 1.00 89.06 88 PRO A CA 1
ATOM 720 C C . PRO A 1 88 ? -2.948 8.478 -11.460 1.00 89.06 88 PRO A C 1
ATOM 722 O O . PRO A 1 88 ? -1.746 8.259 -11.335 1.00 89.06 88 PRO A O 1
ATOM 725 N N . TYR A 1 89 ? -3.422 9.218 -12.469 1.00 94.00 89 TYR A N 1
ATOM 726 C CA . TYR A 1 89 ? -2.545 9.846 -13.463 1.00 94.00 89 TYR A CA 1
ATOM 727 C C . TYR A 1 89 ? -1.713 10.977 -12.855 1.00 94.00 89 TYR A C 1
ATOM 729 O O . TYR A 1 89 ? -0.526 11.100 -13.151 1.00 94.00 89 TYR A O 1
ATOM 737 N N . LEU A 1 90 ? -2.322 11.781 -11.977 1.00 94.75 90 LEU A N 1
ATOM 738 C CA . LEU A 1 90 ? -1.615 12.855 -11.279 1.00 94.75 90 LEU A CA 1
ATOM 739 C C . LEU A 1 90 ? -0.592 12.276 -10.300 1.00 94.75 90 LEU A C 1
ATOM 741 O O . LEU A 1 90 ? 0.548 12.728 -10.275 1.00 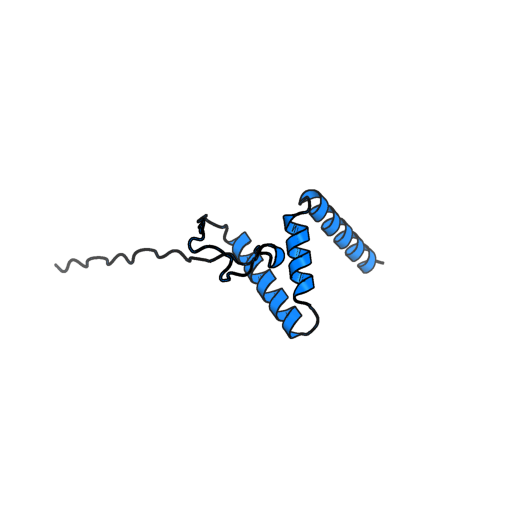94.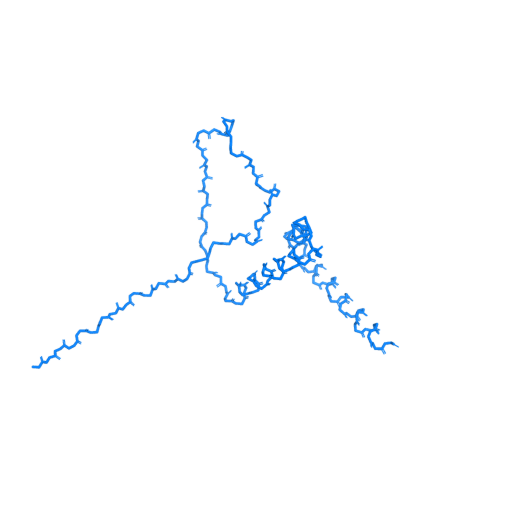75 90 LEU A O 1
ATOM 745 N N . LEU A 1 91 ? -0.969 11.233 -9.559 1.00 92.25 91 LEU A N 1
ATOM 746 C CA . LEU A 1 91 ? -0.062 10.541 -8.643 1.00 92.25 91 LEU A CA 1
ATOM 747 C C . LEU A 1 91 ? 1.103 9.856 -9.381 1.00 92.25 91 LEU A C 1
ATOM 749 O O . LEU A 1 91 ? 2.236 9.869 -8.915 1.00 92.25 91 LEU A O 1
ATOM 753 N N . ALA A 1 92 ? 0.860 9.277 -10.558 1.00 92.81 92 ALA A N 1
ATOM 754 C CA . ALA A 1 92 ? 1.933 8.699 -11.364 1.00 92.81 92 ALA A CA 1
ATOM 755 C C . ALA A 1 92 ? 2.942 9.769 -11.809 1.00 92.81 92 ALA A C 1
ATOM 757 O O . ALA A 1 92 ? 4.150 9.540 -11.750 1.00 92.81 92 ALA A O 1
ATOM 758 N N . LEU A 1 93 ? 2.461 10.952 -12.208 1.00 95.44 93 LEU A N 1
ATOM 759 C CA . LEU A 1 93 ? 3.329 12.065 -12.581 1.00 95.44 93 LEU A CA 1
ATOM 760 C C . LEU A 1 93 ? 4.205 12.524 -11.408 1.00 95.44 93 LEU A C 1
ATOM 762 O O . LEU A 1 93 ? 5.397 12.746 -11.616 1.00 95.44 93 LEU A O 1
ATOM 766 N N . THR A 1 94 ? 3.658 12.633 -10.191 1.00 94.75 94 THR A N 1
ATOM 767 C CA . THR A 1 94 ? 4.459 13.033 -9.021 1.00 94.75 94 THR A CA 1
ATOM 768 C C . THR A 1 94 ? 5.586 12.040 -8.757 1.00 94.75 94 THR A C 1
ATOM 770 O O . THR A 1 94 ? 6.729 12.459 -8.599 1.00 94.75 94 THR A O 1
ATOM 773 N N . VAL A 1 95 ? 5.305 10.734 -8.821 1.00 93.19 95 VAL A N 1
ATOM 774 C CA . VAL A 1 95 ? 6.324 9.684 -8.664 1.00 93.19 95 VAL A CA 1
ATOM 775 C C . VAL A 1 95 ? 7.408 9.785 -9.741 1.00 93.19 95 VAL A C 1
ATOM 777 O O . VAL A 1 95 ? 8.593 9.715 -9.421 1.00 93.19 95 VAL A O 1
ATOM 780 N N . ILE A 1 96 ? 7.032 9.986 -11.008 1.00 96.25 96 ILE A N 1
ATOM 781 C CA . ILE A 1 96 ? 7.994 10.115 -12.115 1.00 96.25 96 ILE A CA 1
ATOM 782 C C . ILE A 1 96 ? 8.908 11.327 -11.909 1.00 96.25 96 ILE A C 1
ATOM 784 O O . ILE A 1 96 ? 10.127 11.204 -12.031 1.00 96.25 96 ILE A O 1
ATOM 788 N N . VAL A 1 97 ? 8.335 12.486 -11.574 1.00 96.44 97 VAL A N 1
ATOM 789 C CA . VAL A 1 97 ? 9.101 13.718 -11.338 1.00 96.44 97 VAL A CA 1
ATOM 790 C C . VAL A 1 97 ? 10.038 13.554 -10.138 1.00 96.44 97 VAL A C 1
ATOM 792 O O . VAL A 1 97 ? 11.205 13.928 -10.233 1.00 96.44 97 VAL A O 1
ATOM 795 N N . SER A 1 98 ? 9.587 12.925 -9.045 1.00 95.00 98 SER A N 1
ATOM 796 C CA . SER A 1 98 ? 10.437 12.625 -7.883 1.00 95.00 98 SER A CA 1
ATOM 797 C C . SER A 1 98 ? 11.611 11.706 -8.225 1.00 95.00 98 SER A C 1
ATOM 799 O O . SER A 1 98 ? 12.729 11.955 -7.779 1.00 95.00 98 SER A O 1
ATOM 801 N N . ILE A 1 99 ? 11.389 10.667 -9.036 1.00 95.75 99 ILE A N 1
ATOM 802 C CA . ILE A 1 99 ? 12.466 9.768 -9.480 1.00 95.75 99 ILE A CA 1
ATOM 803 C C . ILE A 1 99 ? 13.476 10.529 -10.342 1.00 95.75 99 ILE A C 1
ATOM 805 O O . ILE A 1 99 ? 14.678 10.368 -10.155 1.00 95.75 99 ILE A O 1
ATOM 809 N N . LEU A 1 100 ? 13.007 11.371 -11.264 1.00 96.38 100 LEU A N 1
ATOM 810 C CA . LEU A 1 100 ? 13.877 12.176 -12.118 1.00 96.38 100 LEU A CA 1
ATOM 811 C C . LEU A 1 100 ? 14.733 13.153 -11.298 1.00 96.38 100 LEU A C 1
ATOM 813 O O . LEU A 1 100 ? 15.931 13.244 -11.553 1.00 96.38 100 LEU A O 1
ATOM 817 N N . HIS A 1 101 ? 14.158 13.803 -10.280 1.00 94.88 101 HIS A N 1
ATOM 818 C CA . HIS A 1 101 ? 14.928 14.603 -9.324 1.00 94.88 101 HIS A CA 1
ATOM 819 C C . HIS A 1 101 ? 15.997 13.768 -8.618 1.00 94.88 101 HIS A C 1
ATOM 821 O O . HIS A 1 101 ? 17.162 14.141 -8.642 1.00 94.88 101 HIS A O 1
ATOM 827 N N . MET A 1 102 ? 15.638 12.595 -8.088 1.00 95.75 102 MET A N 1
ATOM 828 C CA . MET A 1 102 ? 16.590 11.711 -7.407 1.00 95.75 102 MET A CA 1
ATOM 829 C C . MET A 1 102 ? 17.738 11.254 -8.325 1.00 95.75 102 MET A C 1
ATOM 831 O O . MET A 1 102 ? 18.876 11.138 -7.882 1.00 95.75 102 MET A O 1
ATOM 835 N N . VAL A 1 103 ? 17.458 10.996 -9.606 1.00 95.94 103 VAL A N 1
ATOM 836 C CA . VAL A 1 103 ? 18.479 10.617 -10.595 1.00 95.94 103 VAL A CA 1
ATOM 837 C C . VAL A 1 103 ? 19.402 11.789 -10.918 1.00 95.94 103 VAL A C 1
ATOM 839 O O . VAL A 1 103 ? 20.614 11.595 -10.980 1.00 95.94 103 VAL A O 1
ATOM 842 N N . PHE A 1 104 ? 18.858 12.992 -11.117 1.00 95.69 104 PHE A N 1
ATOM 843 C CA . PHE A 1 104 ? 19.669 14.183 -11.368 1.00 95.69 104 PHE A CA 1
ATOM 844 C C . PHE A 1 104 ? 20.5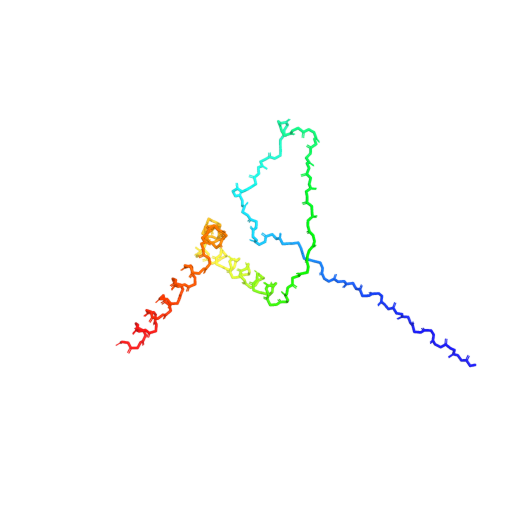21 14.562 -10.159 1.00 95.69 104 PHE A C 1
ATOM 846 O O . PHE A 1 104 ? 21.705 14.825 -10.337 1.00 95.69 104 PHE A O 1
ATOM 853 N N . ASP A 1 105 ? 19.970 14.485 -8.951 1.00 93.94 105 ASP A N 1
ATOM 854 C CA . ASP A 1 105 ? 20.714 14.719 -7.711 1.00 93.94 105 ASP A CA 1
ATOM 855 C C . ASP A 1 105 ? 21.817 13.670 -7.489 1.00 93.94 105 ASP A C 1
ATOM 857 O O . ASP A 1 105 ? 22.842 13.973 -6.895 1.00 93.94 105 ASP A O 1
ATOM 861 N N . CYS A 1 106 ? 21.635 12.434 -7.969 1.00 94.12 106 CYS A N 1
ATOM 862 C CA . CYS A 1 106 ? 22.653 11.384 -7.881 1.00 94.12 106 CYS A CA 1
ATOM 863 C C . CYS A 1 106 ? 23.765 11.518 -8.941 1.00 94.12 106 CYS A C 1
ATOM 865 O O . CYS A 1 106 ? 24.845 10.954 -8.764 1.00 94.12 106 CYS A O 1
ATOM 867 N N . LEU A 1 107 ? 23.484 12.182 -10.068 1.00 90.19 107 LEU A N 1
ATOM 868 C CA . LEU A 1 107 ? 24.443 12.413 -11.158 1.00 90.19 107 LEU A CA 1
ATOM 869 C C . LEU A 1 107 ? 25.225 13.728 -11.009 1.00 90.19 107 LEU A C 1
ATOM 871 O O . LEU A 1 107 ? 26.261 13.869 -11.662 1.00 90.19 107 LEU A O 1
ATOM 875 N N . ALA A 1 108 ? 24.711 14.678 -10.225 1.00 76.31 108 ALA A N 1
ATOM 876 C CA . ALA A 1 108 ? 25.349 15.956 -9.908 1.00 76.31 108 ALA A CA 1
ATOM 877 C C . ALA A 1 108 ? 26.453 15.797 -8.851 1.00 76.31 108 ALA A C 1
ATOM 879 O O . ALA A 1 108 ? 27.505 16.456 -9.022 1.00 76.31 108 ALA A O 1
#

Organism: NCBI:txid1561963

pLDDT: mean 85.9, std 10.28, range [42.62, 96.44]

Foldseek 3Di:
DDDDDPDDDDDDDDDDDDPLLPAPVPDDDDDPVNDPDDDDDDDDDDDDPVVVVVSVVVVVVQVVCVVVVNDDPVVSNVVSCCCVVPDVVVVVVVVVVVVVVVVVVVVD

Radius of gyration: 22.13 Å; chains: 1; bounding box: 56×73×35 Å

InterPro domains:
  IPR008429 Cleft lip and palate transmembrane 1 [PF05602] (9-108)
  IPR008429 Cleft lip and palate transmembrane 1 [PTHR21347] (8-108)